Protein AF-A0A537WP05-F1 (afdb_monomer)

Solvent-accessible surface area (backbone atoms only — not comparable to full-atom values): 3275 Å² total; per-residue (Å²): 108,73,64,65,52,38,53,54,49,41,54,52,38,52,54,48,50,50,53,43,54,59,56,70,72,48,94,60,60,70,69,58,46,52,52,52,54,53,51,43,51,53,49,51,54,51,36,54,50,43,49,52,54,43,61,76,74,108

Nearest PDB structures (foldseek):
  7s5c-assembly1_F  TM=9.264E-01  e=1.013E+00  Myxococcus xanthus
  4afl-assembly2_F  TM=9.243E-01  e=1.523E+00  Homo sapiens
  4l0r-assembly1_B  TM=9.596E-01  e=2.139E+00  Homo sapiens
  6inr-assembly1_A  TM=9.150E-01  e=2.450E+00  Candidatus Phytoplasma australasiaticum subsp. taiwanense
  4l0r-assembly1_A  TM=9.574E-01  e=3.003E+00  Homo sapiens

Mean predicted aligned error: 2.87 Å

Secondary structure (DSSP, 8-state):
-HHHHHHHHHHHHHHHHHHHHHHHTS---HHHHHHHHHHHHHHHHHHHHHHHHHHHT-

Radius of gyration: 13.63 Å; Cα contacts (8 Å, |Δi|>4): 30; chains: 1; bounding box: 28×14×39 Å

Sequence (58 aa):
DEHAILDECERGEDAAKRAYEEALQQDLPADVRTMIGKQYREVKMNHDSVRDMRNAMA

Foldseek 3Di:
DVLVVLVVVLVVLVVVLVVLVVVLPDDDDPVVNVVSVVVSVVSVVVNVVSVVVSVVVD

pLDDT: mean 94.13, std 4.66, range [69.44, 98.31]

Structure (mmCIF, N/CA/C/O backbone):
data_AF-A0A537WP05-F1
#
_entry.id   AF-A0A537WP05-F1
#
loop_
_atom_site.group_PDB
_atom_site.id
_atom_site.type_symbol
_atom_site.label_atom_id
_atom_site.label_alt_id
_atom_site.label_comp_id
_atom_site.label_asym_id
_atom_site.label_entity_id
_atom_site.label_seq_id
_atom_site.pdbx_PDB_ins_code
_atom_site.Cartn_x
_atom_site.Cartn_y
_atom_site.Cartn_z
_atom_site.occupancy
_atom_site.B_iso_or_equiv
_atom_site.auth_seq_id
_atom_site.auth_comp_id
_atom_site.auth_asym_id
_atom_site.auth_atom_id
_atom_site.pdbx_PDB_model_num
ATOM 1 N N . ASP A 1 1 ? 15.229 -10.359 -17.863 1.00 85.56 1 ASP A N 1
ATOM 2 C CA . ASP A 1 1 ? 15.052 -8.982 -18.337 1.00 85.56 1 ASP A CA 1
ATOM 3 C C . ASP A 1 1 ? 14.779 -8.129 -17.109 1.00 85.56 1 ASP A C 1
ATOM 5 O O . ASP A 1 1 ? 13.993 -8.567 -16.274 1.00 85.56 1 ASP A O 1
ATOM 9 N N . GLU A 1 2 ? 15.485 -7.013 -16.941 1.00 86.81 2 GLU A N 1
ATOM 10 C CA . GLU A 1 2 ? 15.324 -6.107 -15.792 1.00 86.81 2 GLU A CA 1
ATOM 11 C C . GLU A 1 2 ? 13.902 -5.533 -15.737 1.00 86.81 2 GLU A C 1
ATOM 13 O O . GLU A 1 2 ? 13.335 -5.409 -14.653 1.00 86.81 2 GLU A O 1
ATOM 18 N N . HIS A 1 3 ? 13.278 -5.315 -16.900 1.00 88.94 3 HIS A N 1
ATOM 19 C CA . HIS A 1 3 ? 11.891 -4.863 -16.990 1.00 88.94 3 HIS A CA 1
ATOM 20 C C . HIS A 1 3 ? 10.914 -5.873 -16.370 1.00 88.94 3 HIS A C 1
ATOM 22 O O . HIS A 1 3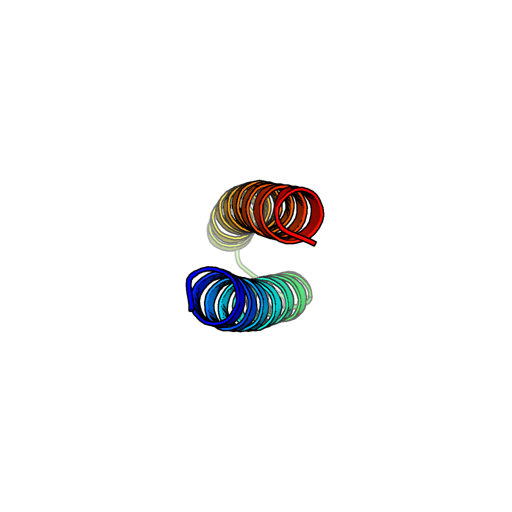 ? 10.091 -5.517 -15.535 1.00 88.94 3 HIS A O 1
ATOM 28 N N . ALA A 1 4 ? 11.083 -7.163 -16.680 1.00 91.19 4 ALA A N 1
ATOM 29 C CA . ALA A 1 4 ?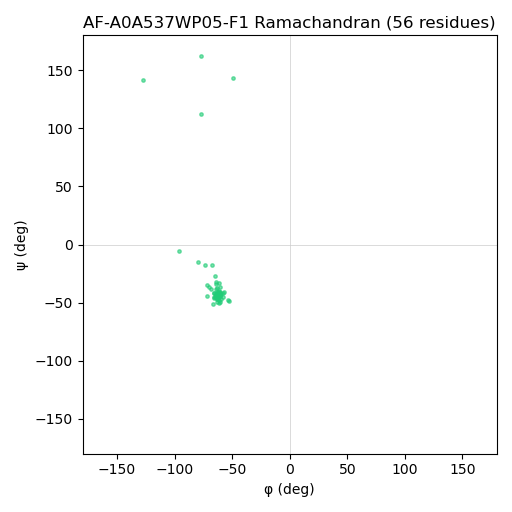 10.239 -8.226 -16.132 1.00 91.19 4 ALA A CA 1
ATOM 30 C C . ALA A 1 4 ? 10.379 -8.386 -14.604 1.00 91.19 4 ALA A C 1
ATOM 32 O O . ALA A 1 4 ? 9.448 -8.845 -13.946 1.00 91.19 4 ALA A O 1
ATOM 33 N N . ILE A 1 5 ? 11.535 -8.028 -14.032 1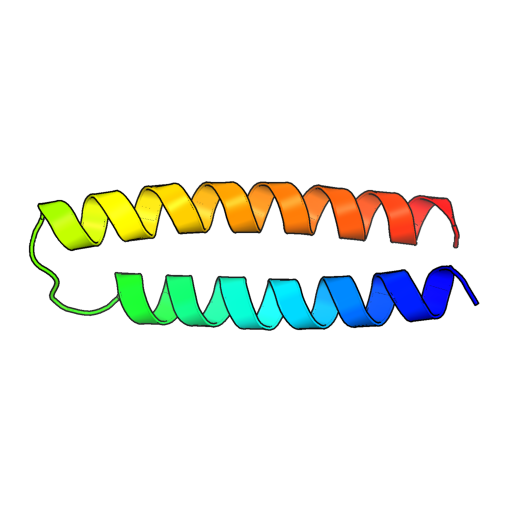.00 92.44 5 ILE A N 1
ATOM 34 C CA . ILE A 1 5 ? 11.733 -8.019 -12.574 1.00 92.44 5 ILE A CA 1
ATOM 35 C C . ILE A 1 5 ? 10.958 -6.854 -11.949 1.00 92.44 5 ILE A C 1
ATOM 37 O O . ILE A 1 5 ? 10.282 -7.049 -10.941 1.00 92.44 5 ILE A O 1
ATOM 41 N N . LEU A 1 6 ? 11.030 -5.665 -12.553 1.00 92.00 6 LEU A N 1
ATOM 42 C CA . LEU A 1 6 ? 10.303 -4.487 -12.077 1.00 92.00 6 LEU A CA 1
ATOM 43 C C . LEU A 1 6 ? 8.783 -4.670 -12.173 1.00 92.00 6 LEU A C 1
ATOM 45 O O . LEU A 1 6 ? 8.083 -4.302 -11.232 1.00 92.00 6 LEU A O 1
ATOM 49 N N . ASP A 1 7 ? 8.287 -5.313 -13.232 1.00 92.19 7 ASP A N 1
ATOM 50 C CA . ASP A 1 7 ? 6.862 -5.636 -13.383 1.00 92.19 7 ASP A CA 1
ATOM 51 C C . ASP A 1 7 ? 6.342 -6.552 -12.261 1.00 92.19 7 ASP A C 1
ATOM 53 O O . ASP A 1 7 ? 5.259 -6.328 -11.713 1.00 92.19 7 ASP A O 1
ATOM 57 N N . GLU A 1 8 ? 7.107 -7.582 -11.883 1.00 93.62 8 GLU A N 1
ATOM 58 C CA . GLU A 1 8 ? 6.716 -8.479 -10.787 1.00 93.62 8 GLU A CA 1
ATOM 59 C C . GLU A 1 8 ? 6.790 -7.772 -9.424 1.00 93.62 8 GLU A C 1
ATOM 61 O O . GLU A 1 8 ? 5.919 -7.974 -8.573 1.00 93.62 8 GLU A O 1
ATOM 66 N N . CYS A 1 9 ? 7.784 -6.897 -9.221 1.00 92.81 9 CYS A N 1
ATOM 67 C CA . CYS A 1 9 ? 7.860 -6.050 -8.030 1.00 92.81 9 CYS A CA 1
ATOM 68 C C . CYS A 1 9 ? 6.636 -5.129 -7.909 1.00 92.81 9 CYS A C 1
ATOM 70 O O . CYS A 1 9 ? 5.991 -5.127 -6.859 1.00 92.81 9 CYS A O 1
ATOM 72 N N . GLU A 1 10 ? 6.266 -4.418 -8.977 1.00 91.50 10 GLU A N 1
ATOM 73 C CA . GLU A 1 10 ? 5.111 -3.510 -8.987 1.00 91.50 10 GLU A CA 1
ATOM 74 C C . GLU A 1 10 ? 3.807 -4.263 -8.701 1.00 91.50 10 GLU A C 1
ATOM 76 O O . GLU A 1 10 ? 2.990 -3.823 -7.889 1.00 91.50 10 GLU A O 1
ATOM 81 N N . ARG A 1 11 ? 3.648 -5.465 -9.269 1.00 93.75 11 ARG A N 1
ATOM 82 C CA . ARG A 1 11 ? 2.502 -6.336 -8.983 1.00 93.75 11 ARG A CA 1
ATOM 83 C C . ARG A 1 11 ? 2.422 -6.732 -7.505 1.00 93.75 11 ARG A C 1
ATOM 85 O O . ARG A 1 11 ? 1.330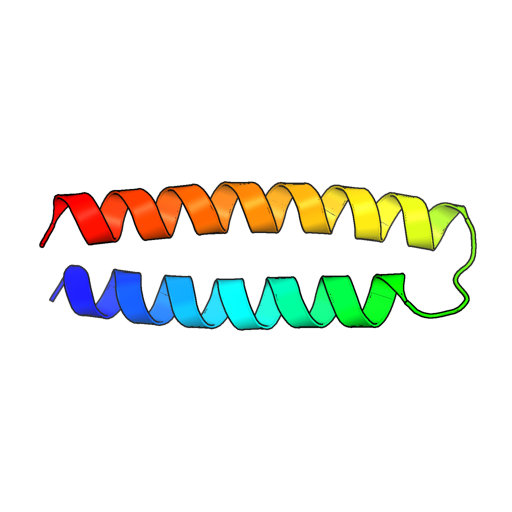 -6.731 -6.926 1.00 93.75 11 ARG A O 1
ATOM 92 N N . GLY A 1 12 ? 3.551 -7.096 -6.897 1.00 94.19 12 GLY A N 1
ATOM 93 C CA . GLY A 1 12 ? 3.623 -7.422 -5.472 1.00 94.19 12 GLY A CA 1
ATOM 94 C C . GLY A 1 12 ? 3.273 -6.223 -4.586 1.00 94.19 12 GLY A C 1
ATOM 95 O O . GLY A 1 12 ? 2.531 -6.357 -3.609 1.00 94.19 12 GLY A O 1
ATOM 96 N N . GLU A 1 13 ? 3.751 -5.037 -4.954 1.00 92.69 13 GLU A N 1
ATOM 97 C CA . GLU A 1 13 ? 3.498 -3.797 -4.221 1.00 92.69 13 GLU A CA 1
ATOM 98 C C . GLU A 1 13 ? 2.053 -3.305 -4.361 1.00 92.69 13 GLU A C 1
ATOM 100 O O . GLU A 1 13 ? 1.478 -2.815 -3.386 1.00 92.69 13 GLU A O 1
ATOM 105 N N . ASP A 1 14 ? 1.415 -3.501 -5.515 1.00 94.44 14 ASP A N 1
ATOM 106 C CA . ASP A 1 14 ? -0.015 -3.238 -5.686 1.00 94.44 14 ASP A CA 1
ATOM 107 C C . ASP A 1 14 ? -0.882 -4.173 -4.839 1.00 94.44 14 ASP A C 1
ATOM 109 O O . ASP A 1 14 ? -1.834 -3.723 -4.188 1.00 94.44 14 ASP A O 1
ATOM 113 N N . ALA A 1 15 ? -0.530 -5.461 -4.775 1.00 96.12 15 ALA A N 1
ATOM 114 C CA . ALA A 1 15 ? -1.201 -6.406 -3.888 1.00 96.12 15 ALA A CA 1
ATOM 115 C C . ALA A 1 15 ? -1.056 -5.988 -2.413 1.00 96.12 15 ALA A C 1
ATOM 117 O O . ALA A 1 15 ? -2.039 -6.001 -1.665 1.00 96.12 15 ALA A O 1
ATOM 118 N N . ALA A 1 16 ? 0.141 -5.553 -2.006 1.00 94.12 16 ALA A N 1
ATOM 119 C CA . ALA A 1 16 ? 0.387 -5.046 -0.661 1.00 94.12 16 ALA A CA 1
ATOM 120 C C . ALA A 1 16 ? -0.436 -3.780 -0.366 1.00 94.12 16 ALA A C 1
ATOM 122 O O . ALA A 1 16 ? -1.133 -3.731 0.649 1.00 94.12 16 ALA A O 1
ATOM 123 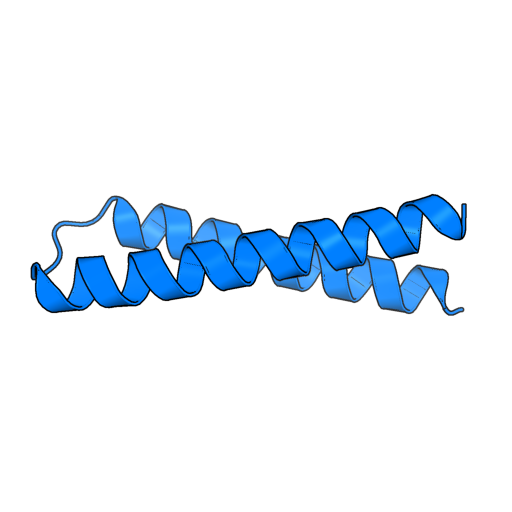N N . LYS A 1 17 ? -0.427 -2.777 -1.258 1.00 95.81 17 LYS A N 1
ATOM 124 C CA . LYS A 1 17 ? -1.227 -1.543 -1.117 1.00 95.81 17 LYS A CA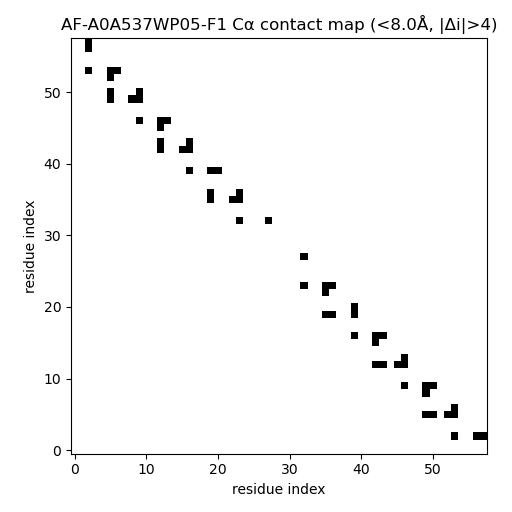 1
ATOM 125 C C . LYS A 1 17 ? -2.700 -1.849 -0.907 1.00 95.81 17 LYS A C 1
ATOM 127 O O . LYS A 1 17 ? -3.301 -1.305 0.018 1.00 95.81 17 LYS A O 1
ATOM 132 N N . ARG A 1 18 ? -3.258 -2.742 -1.726 1.00 96.12 18 ARG A N 1
ATOM 133 C CA . ARG A 1 18 ? -4.660 -3.145 -1.624 1.00 96.12 18 ARG A CA 1
ATOM 134 C C . ARG A 1 18 ? -4.968 -3.798 -0.276 1.00 96.12 18 ARG A C 1
ATOM 136 O O . ARG A 1 18 ? -5.952 -3.429 0.355 1.00 96.12 18 ARG A O 1
ATOM 143 N N . ALA A 1 19 ? -4.113 -4.703 0.201 1.00 97.56 19 ALA A N 1
ATOM 144 C CA . ALA A 1 19 ? -4.294 -5.334 1.509 1.00 97.56 19 ALA A CA 1
ATOM 145 C C . ALA A 1 19 ? -4.271 -4.308 2.659 1.00 97.56 19 ALA A C 1
ATOM 147 O O . ALA A 1 19 ? -5.084 -4.384 3.581 1.00 97.56 19 ALA A O 1
ATOM 148 N N . TYR A 1 20 ? -3.380 -3.315 2.590 1.00 97.69 20 TYR A N 1
ATOM 149 C CA . TYR A 1 20 ? -3.335 -2.217 3.558 1.00 97.69 20 TYR A CA 1
ATOM 150 C C . TYR A 1 20 ? -4.584 -1.323 3.502 1.00 97.69 20 TYR A C 1
ATOM 152 O O . TYR A 1 20 ? -5.106 -0.942 4.552 1.00 97.69 20 TYR A O 1
ATOM 160 N N . GLU A 1 21 ? -5.078 -0.993 2.306 1.00 96.62 21 GLU A N 1
ATOM 161 C CA . GLU A 1 21 ? -6.317 -0.223 2.126 1.00 96.62 21 GLU A CA 1
ATOM 162 C C . GLU A 1 21 ? -7.527 -0.959 2.703 1.00 96.62 21 GLU A C 1
ATOM 164 O O . GLU A 1 21 ? -8.285 -0.373 3.477 1.00 96.62 21 GLU A O 1
ATOM 169 N N . GLU A 1 22 ? -7.668 -2.248 2.389 1.00 97.62 22 GLU A N 1
ATOM 170 C CA . GLU A 1 22 ? -8.732 -3.104 2.918 1.00 97.62 22 GLU A CA 1
ATOM 171 C C . GLU A 1 22 ? -8.648 -3.216 4.451 1.00 97.62 22 GLU A C 1
ATOM 173 O O . GLU A 1 22 ? -9.667 -3.111 5.135 1.00 97.62 2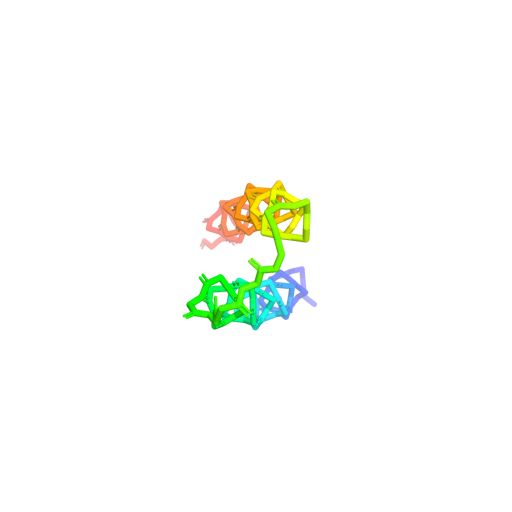2 GLU A O 1
ATOM 178 N N . ALA A 1 23 ? -7.444 -3.351 5.020 1.00 97.31 23 ALA A N 1
ATOM 179 C CA . ALA A 1 23 ? -7.254 -3.384 6.470 1.00 97.31 23 ALA A CA 1
ATOM 180 C C . ALA A 1 23 ? -7.658 -2.059 7.140 1.00 97.31 23 ALA A C 1
ATOM 182 O O . ALA A 1 23 ? -8.338 -2.065 8.165 1.00 97.31 23 ALA A O 1
ATOM 183 N N . LEU A 1 24 ? -7.295 -0.912 6.556 1.00 96.94 24 LEU A N 1
ATOM 184 C CA . LEU A 1 24 ? -7.631 0.410 7.101 1.00 96.94 24 LEU A CA 1
ATOM 185 C C . LEU A 1 24 ? -9.135 0.727 7.064 1.00 96.94 24 LEU A C 1
ATOM 187 O O . LEU A 1 24 ? -9.575 1.615 7.799 1.00 96.94 24 LEU A O 1
ATOM 191 N N . GLN A 1 25 ? -9.926 0.015 6.26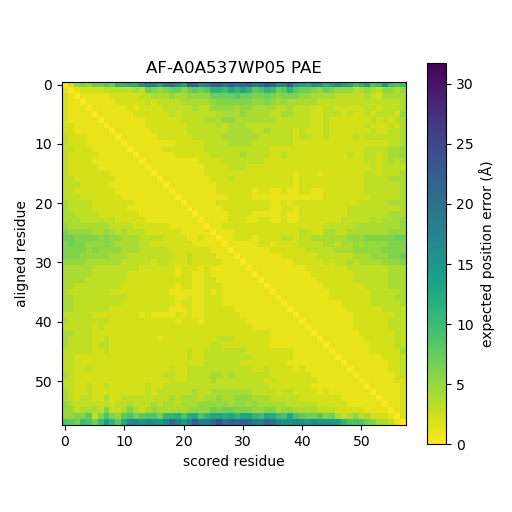1 1.00 97.06 25 GLN A N 1
ATOM 192 C CA . GLN A 1 25 ? -11.388 0.139 6.247 1.00 97.06 25 GLN A CA 1
ATOM 193 C C . GLN A 1 25 ? -12.080 -0.621 7.386 1.00 97.06 25 GLN A C 1
ATOM 195 O O . GLN A 1 25 ? -13.250 -0.359 7.664 1.00 97.06 25 GLN A O 1
ATOM 200 N N . GLN A 1 26 ? -11.383 -1.536 8.062 1.00 97.38 26 GLN A N 1
ATOM 201 C CA . GLN A 1 26 ? -11.947 -2.292 9.178 1.00 97.38 26 GLN A CA 1
ATOM 202 C C . GLN A 1 26 ? -12.004 -1.447 10.455 1.00 97.38 26 GLN A C 1
ATOM 204 O O . GLN A 1 26 ? -11.318 -0.425 10.583 1.00 97.38 26 GLN A O 1
ATOM 209 N N . ASP A 1 27 ? -12.817 -1.881 11.420 1.00 97.25 27 ASP A N 1
ATOM 210 C CA . ASP A 1 27 ? -12.764 -1.334 12.772 1.00 97.25 27 ASP A CA 1
ATOM 211 C C . ASP A 1 27 ? -11.554 -1.925 13.502 1.00 97.25 27 ASP A C 1
ATOM 213 O O . ASP A 1 27 ? -11.462 -3.129 13.735 1.00 97.25 27 ASP A O 1
ATOM 217 N N . LEU A 1 28 ? -10.583 -1.066 13.787 1.00 96.81 28 LEU A N 1
ATOM 218 C CA . LEU A 1 28 ? -9.275 -1.436 14.304 1.00 96.81 28 LEU A CA 1
ATOM 219 C C . LEU A 1 28 ? -8.995 -0.627 15.568 1.00 96.81 28 LEU A C 1
ATOM 221 O O . LEU A 1 28 ? -9.261 0.584 15.571 1.00 96.81 28 LEU A O 1
ATOM 225 N N . PRO A 1 29 ? -8.359 -1.236 16.585 1.00 98.31 29 PRO A N 1
ATOM 226 C CA . PRO A 1 29 ? -7.765 -0.496 17.689 1.00 98.31 29 PRO A CA 1
ATOM 227 C C . PRO A 1 29 ? -6.876 0.651 17.184 1.00 98.31 29 PRO A C 1
ATOM 229 O O . PRO A 1 29 ? -6.215 0.543 16.146 1.00 98.31 29 PRO A O 1
ATOM 232 N N . ALA A 1 30 ? -6.878 1.779 17.897 1.00 97.19 30 ALA A N 1
ATOM 233 C CA . ALA A 1 30 ? -6.243 3.016 17.431 1.00 97.19 30 ALA A CA 1
ATOM 234 C C . ALA A 1 30 ? -4.727 2.873 17.191 1.00 97.19 30 ALA A C 1
ATOM 236 O O . ALA A 1 30 ? -4.180 3.446 16.243 1.00 97.19 30 ALA A O 1
ATOM 237 N N . ASP A 1 31 ? -4.054 2.087 18.024 1.00 97.81 31 ASP A N 1
ATOM 238 C CA . ASP A 1 31 ? -2.641 1.731 17.905 1.00 97.81 31 ASP A CA 1
ATOM 239 C C . ASP A 1 31 ? -2.369 0.886 16.651 1.00 97.81 31 ASP A C 1
ATOM 241 O O . ASP A 1 31 ? -1.481 1.217 15.860 1.00 97.81 31 ASP A O 1
ATOM 245 N N . VAL A 1 32 ? -3.197 -0.131 16.401 1.00 98.00 32 VAL A N 1
ATOM 246 C CA . VAL A 1 32 ? -3.114 -0.984 15.207 1.00 98.00 32 VAL A CA 1
ATOM 247 C C . VAL A 1 32 ? -3.364 -0.169 13.939 1.00 98.00 32 VAL A C 1
ATOM 249 O O . VAL A 1 32 ? -2.571 -0.234 12.998 1.00 98.00 32 VAL A O 1
ATOM 252 N N . ARG A 1 33 ? -4.405 0.674 13.921 1.00 97.81 33 ARG A N 1
ATOM 253 C CA . ARG A 1 33 ? -4.701 1.577 12.796 1.00 97.81 33 ARG A CA 1
ATOM 254 C C . ARG A 1 33 ? -3.528 2.512 12.499 1.00 97.81 33 ARG A C 1
ATOM 256 O O . ARG A 1 33 ? -3.196 2.733 11.336 1.00 97.81 33 ARG A O 1
ATOM 263 N N . THR A 1 34 ? -2.886 3.044 13.538 1.00 98.06 34 THR A N 1
ATOM 264 C CA . THR A 1 34 ? -1.723 3.933 13.397 1.00 98.06 34 THR A CA 1
ATOM 265 C C . THR A 1 34 ? -0.531 3.201 12.785 1.00 98.06 34 THR A C 1
ATOM 267 O O . THR A 1 34 ? 0.100 3.720 11.859 1.00 98.06 34 THR A O 1
ATOM 270 N N . MET A 1 35 ? -0.244 1.985 13.257 1.00 98.12 35 MET A N 1
ATOM 271 C CA . MET A 1 35 ? 0.828 1.145 12.721 1.00 98.12 35 MET A CA 1
ATOM 272 C C . MET A 1 35 ? 0.586 0.794 11.248 1.00 98.12 35 MET A C 1
ATOM 274 O O . MET A 1 35 ? 1.462 1.029 10.414 1.00 98.12 35 MET A O 1
ATOM 278 N N . ILE A 1 36 ? -0.610 0.300 10.917 1.00 97.69 36 ILE A N 1
ATOM 279 C CA . ILE A 1 36 ? -1.001 -0.057 9.546 1.00 97.69 36 ILE A CA 1
ATOM 280 C C . ILE A 1 36 ? -0.932 1.176 8.637 1.00 97.69 36 ILE A C 1
ATOM 282 O O . ILE A 1 36 ? -0.382 1.106 7.542 1.00 97.69 36 ILE A O 1
ATOM 286 N N . GLY A 1 37 ? -1.396 2.337 9.108 1.00 97.75 37 GLY A N 1
ATOM 287 C CA . GLY A 1 37 ? -1.317 3.587 8.354 1.00 97.75 37 GLY A CA 1
ATOM 288 C C . GLY A 1 37 ? 0.118 4.052 8.088 1.00 97.75 37 GLY A C 1
ATOM 289 O O . GLY A 1 37 ? 0.384 4.630 7.034 1.00 97.75 37 GLY A O 1
ATOM 290 N N . LYS A 1 38 ? 1.057 3.804 9.011 1.00 97.88 38 LYS A N 1
ATOM 291 C CA . LYS A 1 38 ? 2.485 4.075 8.786 1.00 97.88 38 LYS A CA 1
ATOM 292 C C . LYS A 1 38 ? 3.052 3.155 7.706 1.00 97.88 38 LYS A C 1
ATOM 294 O O . LYS A 1 38 ? 3.633 3.657 6.750 1.00 97.88 38 LYS A O 1
ATOM 299 N N . GLN A 1 39 ? 2.835 1.851 7.836 1.00 97.31 39 GLN A N 1
ATOM 300 C CA . GLN A 1 39 ? 3.337 0.861 6.882 1.00 97.31 39 GLN A CA 1
ATOM 301 C C . GLN A 1 39 ? 2.760 1.079 5.478 1.00 97.31 39 GLN A C 1
ATOM 303 O O . GLN A 1 39 ? 3.497 1.066 4.500 1.00 97.31 39 GLN A O 1
ATOM 308 N N . TYR A 1 40 ? 1.466 1.388 5.371 1.00 97.62 40 TYR A N 1
ATOM 309 C CA . TYR A 1 40 ? 0.831 1.706 4.093 1.00 97.62 40 TYR A CA 1
ATOM 310 C C . TYR A 1 40 ? 1.508 2.874 3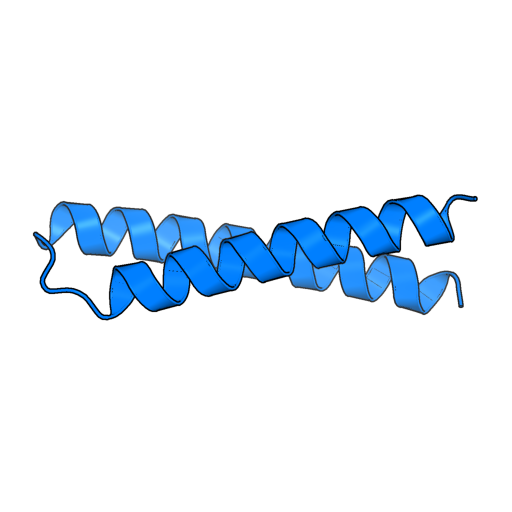.361 1.00 97.62 40 TYR A C 1
ATOM 312 O O . TYR A 1 40 ? 1.692 2.820 2.146 1.00 97.62 40 TYR A O 1
ATOM 320 N N . ARG A 1 41 ? 1.909 3.930 4.088 1.00 97.38 41 ARG A N 1
ATOM 321 C CA . ARG A 1 41 ? 2.647 5.054 3.488 1.00 97.38 41 ARG A CA 1
ATOM 322 C C . ARG A 1 41 ? 4.003 4.615 2.944 1.00 97.38 41 ARG A C 1
ATOM 324 O O . ARG A 1 41 ? 4.360 5.032 1.850 1.00 97.38 41 ARG A O 1
ATOM 331 N N . GLU A 1 42 ? 4.725 3.774 3.678 1.00 95.94 42 GLU A N 1
ATOM 332 C CA . GLU A 1 42 ? 6.021 3.239 3.243 1.00 95.94 42 GLU A CA 1
ATOM 333 C C . GLU A 1 42 ? 5.867 2.368 1.985 1.00 95.94 42 GLU A C 1
ATOM 335 O O . GLU A 1 42 ? 6.599 2.559 1.017 1.00 95.94 42 GLU A O 1
ATOM 340 N N . VAL A 1 43 ? 4.850 1.498 1.937 1.00 94.88 43 VAL A N 1
ATOM 341 C CA . VAL A 1 43 ? 4.552 0.685 0.744 1.00 94.88 43 VAL A CA 1
ATOM 342 C C . VAL A 1 43 ? 4.203 1.564 -0.457 1.00 94.88 43 VAL A C 1
ATOM 344 O O . VAL A 1 43 ? 4.687 1.311 -1.556 1.00 94.88 43 VAL A O 1
ATOM 347 N N . LYS A 1 44 ? 3.404 2.623 -0.271 1.00 95.50 44 LYS A N 1
ATOM 348 C CA . LYS A 1 44 ? 3.099 3.571 -1.355 1.00 95.50 44 LYS A CA 1
ATOM 349 C C . LYS A 1 44 ? 4.351 4.247 -1.913 1.00 95.50 44 LYS A C 1
ATOM 351 O O . LYS A 1 44 ? 4.471 4.365 -3.126 1.00 95.50 44 LYS A O 1
ATOM 356 N N . MET A 1 45 ? 5.273 4.660 -1.045 1.00 95.81 45 MET A N 1
ATOM 357 C CA . MET A 1 45 ? 6.528 5.283 -1.472 1.00 95.81 45 MET A CA 1
ATOM 358 C C . MET A 1 45 ? 7.409 4.315 -2.269 1.00 95.81 45 MET A C 1
ATOM 360 O O . MET A 1 45 ? 7.966 4.708 -3.291 1.00 95.81 45 MET A O 1
ATOM 364 N N . ASN A 1 46 ? 7.511 3.056 -1.833 1.00 92.00 46 ASN A N 1
ATOM 365 C CA . ASN A 1 46 ? 8.284 2.042 -2.552 1.00 92.00 46 ASN A CA 1
ATOM 366 C C . ASN A 1 46 ? 7.662 1.726 -3.920 1.00 92.00 46 ASN A C 1
ATOM 368 O O . ASN A 1 46 ? 8.371 1.775 -4.921 1.00 92.00 46 ASN A O 1
ATOM 372 N N . HIS A 1 47 ? 6.336 1.557 -3.966 1.00 93.88 47 HIS A N 1
ATOM 373 C CA . HIS A 1 47 ? 5.578 1.391 -5.206 1.00 93.88 47 HIS A CA 1
ATOM 374 C C . HIS A 1 47 ? 5.851 2.501 -6.220 1.00 93.88 47 HIS A C 1
ATOM 376 O O . HIS A 1 47 ? 6.107 2.236 -7.394 1.00 93.88 47 HIS A O 1
ATOM 382 N N . ASP A 1 48 ? 5.787 3.762 -5.787 1.00 94.44 48 ASP A N 1
ATOM 383 C CA . ASP A 1 48 ? 6.048 4.886 -6.685 1.00 94.44 48 ASP A CA 1
ATOM 384 C C . ASP A 1 48 ? 7.493 4.859 -7.210 1.00 94.44 48 ASP A C 1
ATOM 386 O O . ASP A 1 48 ? 7.707 5.092 -8.397 1.00 94.44 48 ASP A O 1
ATOM 390 N N . SER A 1 49 ? 8.465 4.470 -6.378 1.00 94.31 49 SER A N 1
ATOM 391 C CA . SER A 1 49 ? 9.863 4.297 -6.795 1.00 94.31 49 SER A CA 1
ATOM 392 C C . SER A 1 49 ? 10.034 3.191 -7.848 1.00 94.31 49 SER A C 1
ATOM 394 O O . SER A 1 49 ? 10.696 3.408 -8.863 1.00 94.31 49 SER A O 1
ATOM 396 N N . VAL A 1 50 ? 9.424 2.015 -7.651 1.00 92.12 50 VAL A N 1
ATOM 397 C CA . VAL A 1 50 ? 9.494 0.893 -8.609 1.00 92.12 50 VAL A CA 1
ATOM 398 C C . VAL A 1 50 ? 8.843 1.259 -9.937 1.00 92.12 50 VAL A C 1
ATOM 400 O O . VAL A 1 50 ? 9.451 1.055 -10.990 1.00 92.12 50 VAL A O 1
ATOM 403 N N . ARG A 1 51 ? 7.659 1.878 -9.895 1.00 91.75 51 ARG A N 1
ATOM 404 C CA . ARG A 1 51 ? 6.969 2.374 -11.090 1.00 91.75 51 ARG A CA 1
ATOM 405 C C . ARG A 1 51 ? 7.835 3.368 -11.863 1.00 91.75 51 ARG A C 1
ATOM 407 O O . ARG A 1 51 ? 7.924 3.290 -13.089 1.00 91.75 51 ARG A O 1
ATOM 414 N N . ASP A 1 52 ? 8.464 4.308 -11.165 1.00 94.44 52 ASP A N 1
ATOM 415 C CA . ASP A 1 52 ? 9.292 5.335 -11.793 1.00 94.44 52 ASP A CA 1
ATOM 416 C C . ASP A 1 52 ? 10.568 4.722 -12.410 1.00 94.44 52 ASP A C 1
ATOM 418 O O . ASP A 1 52 ? 10.934 5.086 -13.530 1.00 94.44 52 ASP A O 1
ATOM 422 N N . MET A 1 53 ? 11.184 3.726 -11.756 1.00 92.69 53 MET A N 1
ATOM 423 C CA . MET A 1 53 ? 12.289 2.940 -12.329 1.00 92.69 53 MET A CA 1
ATOM 424 C C . MET A 1 53 ? 11.860 2.163 -13.581 1.00 92.69 53 MET A C 1
ATOM 426 O O . MET A 1 53 ? 12.555 2.222 -14.595 1.00 92.69 53 MET A O 1
ATOM 430 N N . ARG A 1 54 ? 10.701 1.487 -13.550 1.00 90.06 54 ARG A N 1
ATOM 431 C CA . ARG A 1 54 ? 10.156 0.755 -14.707 1.00 90.06 54 ARG A CA 1
ATOM 432 C C . ARG A 1 54 ? 9.926 1.691 -15.889 1.00 90.06 54 ARG A C 1
ATOM 434 O O . ARG A 1 54 ? 10.326 1.379 -17.005 1.00 90.06 54 ARG A O 1
ATOM 441 N N . ASN A 1 55 ? 9.310 2.846 -15.639 1.00 90.06 55 ASN A N 1
ATOM 442 C CA . ASN A 1 55 ? 9.023 3.844 -16.670 1.00 90.06 55 ASN A CA 1
ATOM 443 C C . ASN A 1 55 ? 10.295 4.431 -17.298 1.00 90.06 55 ASN A C 1
ATOM 445 O O . ASN A 1 55 ? 10.271 4.781 -18.470 1.00 90.06 55 ASN A O 1
ATOM 449 N N . ALA A 1 56 ? 11.388 4.550 -16.541 1.00 91.38 56 ALA A N 1
ATOM 450 C CA . ALA A 1 56 ? 12.668 5.034 -17.061 1.00 91.38 56 ALA A CA 1
ATOM 451 C C . ALA A 1 56 ? 13.401 4.005 -17.943 1.00 91.38 56 ALA A C 1
ATOM 453 O O . ALA A 1 56 ? 14.319 4.376 -18.673 1.00 91.38 56 ALA A O 1
ATOM 454 N N . MET A 1 57 ? 13.022 2.726 -17.853 1.00 83.31 57 MET A N 1
ATOM 455 C CA . MET A 1 57 ? 13.570 1.625 -18.654 1.00 83.31 57 MET A CA 1
ATOM 456 C C . MET A 1 57 ? 12.731 1.292 -19.900 1.00 83.31 57 MET A C 1
ATOM 458 O O . MET A 1 57 ? 13.146 0.437 -20.682 1.00 83.31 57 MET A O 1
ATOM 462 N N . ALA A 1 58 ? 11.569 1.931 -20.065 1.00 69.44 58 ALA A N 1
ATOM 463 C CA . ALA A 1 58 ? 10.689 1.803 -21.229 1.00 69.44 58 ALA A CA 1
ATOM 464 C C . ALA A 1 58 ? 11.078 2.790 -22.342 1.00 69.44 58 ALA A C 1
ATOM 466 O O . ALA A 1 58 ? 10.975 2.398 -23.527 1.00 69.44 58 ALA A O 1
#